Protein AF-A0A2S9KE66-F1 (afdb_monomer_lite)

Secondary structure (DSSP, 8-state):
---PPPEEEEEEE-PBPTTSSB---TTS---EEEEEESSHHHHHHHHHHHHSS-EEEEEEE-GGG---

Radius of gyration: 13.66 Å; chains: 1; bounding box: 34×20×42 Å

Structure (mmCIF, N/CA/C/O backbone):
data_AF-A0A2S9KE66-F1
#
_entry.id   AF-A0A2S9KE66-F1
#
loop_
_atom_site.group_PDB
_atom_site.id
_atom_site.type_symbol
_atom_site.label_atom_id
_atom_site.label_alt_id
_atom_site.label_comp_id
_atom_site.label_asym_id
_atom_site.label_entity_id
_atom_site.label_seq_id
_atom_site.pdbx_PDB_ins_code
_atom_site.Cartn_x
_atom_site.Cartn_y
_atom_site.Cartn_z
_atom_site.occupancy
_atom_site.B_iso_or_equiv
_atom_site.auth_seq_id
_atom_site.auth_comp_id
_atom_site.auth_asym_id
_atom_site.auth_atom_id
_atom_site.pdbx_PDB_model_num
ATOM 1 N N . MET A 1 1 ? -3.805 -10.621 -25.747 1.00 44.50 1 MET A N 1
ATOM 2 C CA . MET A 1 1 ? -3.930 -10.338 -24.302 1.00 44.50 1 MET A CA 1
ATOM 3 C C . MET A 1 1 ? -2.674 -9.570 -23.907 1.00 44.50 1 MET A C 1
ATOM 5 O O . MET A 1 1 ? -1.622 -10.183 -23.797 1.00 44.50 1 MET A O 1
ATOM 9 N N . ASN A 1 2 ? -2.728 -8.233 -23.859 1.00 49.31 2 ASN A N 1
ATOM 10 C CA . ASN A 1 2 ? -1.563 -7.424 -23.479 1.00 49.31 2 ASN A CA 1
ATOM 11 C C . ASN A 1 2 ? -1.343 -7.596 -21.977 1.00 49.31 2 ASN A C 1
ATOM 13 O O . ASN A 1 2 ? -2.027 -6.972 -21.171 1.00 49.31 2 ASN A O 1
ATOM 17 N N . VAL A 1 3 ? -0.426 -8.485 -21.608 1.00 57.69 3 VAL A N 1
ATOM 18 C CA . VAL A 1 3 ? 0.023 -8.620 -20.225 1.00 57.69 3 VAL A CA 1
ATOM 19 C C . VAL A 1 3 ? 0.911 -7.415 -19.943 1.00 57.69 3 VAL A C 1
ATOM 21 O O . VAL A 1 3 ? 2.094 -7.412 -20.274 1.00 57.69 3 VAL A O 1
ATOM 24 N N . THR A 1 4 ? 0.327 -6.345 -19.407 1.00 62.41 4 THR A N 1
ATOM 25 C CA . THR A 1 4 ? 1.112 -5.211 -18.920 1.00 62.41 4 THR A CA 1
ATOM 26 C C . THR A 1 4 ? 2.015 -5.733 -17.803 1.00 62.41 4 THR A C 1
ATOM 28 O O . THR A 1 4 ? 1.488 -6.280 -16.828 1.00 62.41 4 THR A O 1
ATOM 31 N N . PRO A 1 5 ? 3.349 -5.615 -17.917 1.00 70.00 5 PRO A N 1
ATOM 32 C CA . PRO A 1 5 ? 4.253 -6.151 -16.910 1.00 70.00 5 PRO A CA 1
ATOM 33 C C . PRO A 1 5 ? 3.946 -5.502 -15.559 1.00 70.00 5 PRO A C 1
ATOM 35 O O . PRO A 1 5 ? 3.871 -4.275 -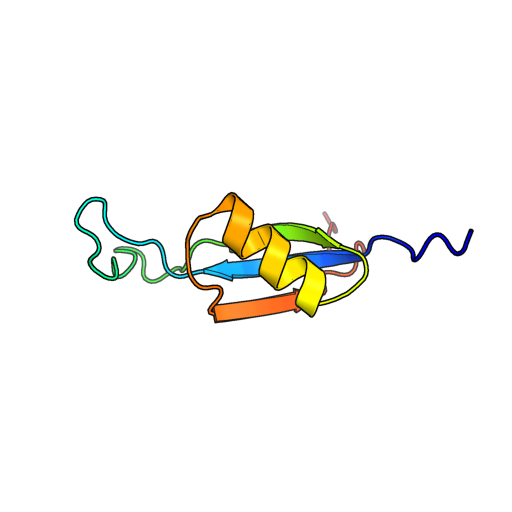15.458 1.00 70.00 5 PRO A O 1
ATOM 38 N N . ALA A 1 6 ? 3.733 -6.328 -14.534 1.00 72.75 6 ALA A N 1
ATOM 39 C CA . ALA A 1 6 ? 3.519 -5.844 -13.180 1.00 72.75 6 ALA A CA 1
ATOM 40 C C . ALA A 1 6 ? 4.831 -5.238 -12.660 1.00 72.75 6 ALA A C 1
ATOM 42 O O . ALA A 1 6 ? 5.860 -5.910 -12.617 1.00 72.75 6 ALA A O 1
ATOM 43 N N . ARG A 1 7 ? 4.791 -3.957 -12.301 1.00 83.94 7 ARG A N 1
ATOM 44 C CA . ARG A 1 7 ? 5.904 -3.194 -11.731 1.00 83.94 7 ARG A CA 1
ATOM 45 C C . ARG A 1 7 ? 5.747 -3.148 -10.216 1.00 83.94 7 ARG A C 1
ATOM 47 O O . ARG A 1 7 ? 4.623 -3.166 -9.710 1.00 83.94 7 ARG A O 1
ATOM 54 N N . SER A 1 8 ? 6.863 -3.100 -9.502 1.00 88.31 8 SER A N 1
ATOM 55 C CA . SER A 1 8 ? 6.859 -2.946 -8.050 1.00 88.31 8 SER A CA 1
ATOM 56 C C . SER A 1 8 ? 6.648 -1.475 -7.694 1.00 88.31 8 SER A C 1
ATOM 58 O O . SER A 1 8 ? 7.262 -0.583 -8.276 1.00 88.31 8 SER A O 1
ATOM 60 N N . TYR A 1 9 ? 5.761 -1.217 -6.742 1.00 90.25 9 TYR A N 1
ATOM 61 C CA . TYR A 1 9 ? 5.480 0.115 -6.221 1.00 90.25 9 TYR A CA 1
ATOM 62 C C . TYR A 1 9 ? 5.526 0.088 -4.699 1.00 90.25 9 TYR A C 1
ATOM 64 O O . TYR A 1 9 ? 4.984 -0.823 -4.075 1.00 90.25 9 TYR A O 1
ATOM 72 N N . ARG A 1 10 ? 6.153 1.100 -4.109 1.00 90.06 10 ARG A N 1
ATOM 73 C CA . ARG A 1 10 ? 6.120 1.413 -2.685 1.00 90.06 10 ARG A CA 1
ATOM 74 C C . ARG A 1 10 ? 5.023 2.427 -2.435 1.00 90.06 10 ARG A C 1
ATOM 76 O O . ARG A 1 10 ? 5.015 3.489 -3.042 1.00 90.06 10 ARG A O 1
ATOM 83 N N . CYS A 1 11 ? 4.106 2.084 -1.548 1.00 90.06 11 CYS A N 1
ATOM 84 C CA . CYS A 1 11 ? 3.031 2.961 -1.125 1.00 90.06 11 CYS A CA 1
ATOM 85 C C . CYS A 1 11 ? 3.226 3.293 0.353 1.00 90.06 11 CYS A C 1
ATOM 87 O O . CYS A 1 11 ? 3.226 2.387 1.188 1.00 90.06 11 CYS A O 1
ATOM 89 N N . THR A 1 12 ? 3.376 4.575 0.666 1.00 88.38 12 THR A N 1
ATOM 90 C CA . THR A 1 12 ? 3.424 5.087 2.039 1.00 88.38 12 THR A CA 1
ATOM 91 C C . THR A 1 12 ? 2.015 5.456 2.461 1.00 88.38 12 THR A C 1
ATOM 93 O O . THR A 1 12 ? 1.303 6.118 1.704 1.00 88.38 12 THR A O 1
ATOM 96 N N . TYR A 1 13 ? 1.582 5.021 3.639 1.00 85.00 13 TYR A N 1
ATOM 97 C CA . TYR A 1 13 ? 0.225 5.276 4.112 1.00 85.00 13 TYR A CA 1
ATOM 98 C C . TYR A 1 13 ? 0.212 5.765 5.551 1.00 85.00 13 TYR A C 1
ATOM 100 O O . TYR A 1 13 ? 1.112 5.476 6.336 1.00 85.00 13 TYR A O 1
ATOM 108 N N . HIS A 1 14 ? -0.847 6.494 5.896 1.00 77.94 14 HIS A N 1
ATOM 109 C CA . HIS A 1 14 ? -1.093 6.913 7.271 1.00 77.94 14 HIS A CA 1
ATOM 110 C C . HIS A 1 14 ? -1.864 5.815 7.997 1.00 77.94 14 HIS A C 1
ATOM 112 O O . HIS A 1 14 ? -3.021 5.569 7.632 1.00 77.94 14 HIS A O 1
ATOM 118 N N . PRO A 1 15 ? -1.269 5.137 8.993 1.00 70.62 15 PRO A N 1
ATOM 119 C CA . PRO A 1 15 ? -1.996 4.168 9.783 1.00 70.62 15 PRO A CA 1
ATOM 120 C C . PRO A 1 15 ? -3.068 4.921 10.566 1.00 70.62 15 PRO A C 1
ATOM 122 O O . PRO A 1 15 ? -2.813 5.936 11.222 1.00 70.62 15 PRO A O 1
ATOM 125 N N . ARG A 1 16 ? -4.302 4.437 10.467 1.00 65.56 16 ARG A N 1
ATOM 126 C CA . ARG A 1 16 ? -5.356 4.877 11.371 1.00 65.56 16 ARG A CA 1
ATOM 127 C C . ARG A 1 16 ? -5.220 4.094 12.665 1.00 65.56 16 ARG A C 1
ATOM 129 O O . ARG A 1 16 ? -5.068 2.875 12.643 1.00 65.56 16 ARG A O 1
ATOM 136 N N . ASP A 1 17 ? -5.278 4.813 13.773 1.00 62.47 17 ASP A N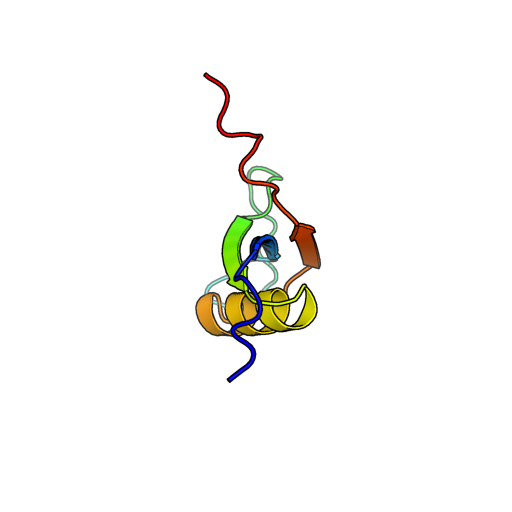 1
ATOM 137 C CA . ASP A 1 17 ? -5.450 4.236 15.096 1.00 62.47 17 ASP A CA 1
ATOM 138 C C . ASP A 1 17 ? -6.742 3.388 15.110 1.00 62.47 17 ASP A C 1
ATOM 140 O O . ASP A 1 17 ? -7.677 3.659 14.347 1.00 62.47 17 ASP A O 1
ATOM 144 N N . ALA A 1 18 ? -6.820 2.375 15.976 1.00 56.56 18 ALA A N 1
ATOM 145 C CA . ALA A 1 18 ? -8.020 1.559 16.185 1.00 56.56 18 ALA A CA 1
ATOM 146 C C . ALA A 1 18 ? -9.287 2.392 16.489 1.00 56.56 18 ALA A C 1
ATOM 148 O O . ALA A 1 18 ? -10.402 1.919 16.276 1.00 56.56 18 ALA A O 1
ATOM 149 N N . TYR A 1 19 ? -9.123 3.643 16.930 1.00 58.84 19 TYR A N 1
ATOM 150 C CA . TYR A 1 19 ? -10.193 4.612 17.169 1.00 58.84 19 TYR A CA 1
ATOM 151 C C . TYR A 1 19 ? -10.466 5.576 15.995 1.00 58.84 19 TYR A C 1
ATOM 153 O O . TYR A 1 19 ? -11.238 6.523 16.137 1.00 58.84 19 TYR A O 1
ATOM 161 N N . GLY A 1 20 ? -9.859 5.364 14.823 1.00 56.59 20 GLY A N 1
ATOM 162 C CA . GLY A 1 20 ? -10.074 6.182 13.622 1.00 56.59 20 GLY A CA 1
ATOM 163 C C . GLY A 1 20 ? -9.346 7.531 13.619 1.00 56.59 20 GLY A C 1
ATOM 164 O O . GLY A 1 20 ? -9.506 8.303 12.672 1.00 56.59 20 GLY A O 1
ATOM 165 N N . GLY A 1 21 ? -8.532 7.809 14.641 1.00 55.62 21 GLY A N 1
ATOM 166 C CA . GLY A 1 21 ? -7.613 8.944 14.657 1.00 55.62 21 GLY A CA 1
ATOM 167 C C . GLY A 1 21 ? -6.410 8.698 13.746 1.00 55.62 21 GLY A C 1
ATOM 168 O O . GLY A 1 21 ? -5.972 7.562 13.573 1.00 55.62 21 GLY A O 1
ATOM 169 N N . THR A 1 22 ? -5.864 9.754 13.144 1.00 55.94 22 THR A N 1
ATOM 170 C CA . THR A 1 22 ? -4.580 9.671 12.437 1.00 55.94 22 THR A CA 1
ATOM 171 C C . THR A 1 22 ? -3.505 9.376 13.480 1.00 55.94 22 THR A C 1
ATOM 173 O O . THR A 1 22 ? -3.175 10.257 14.276 1.00 55.94 22 THR A O 1
ATOM 176 N N . GLN A 1 23 ? -2.999 8.141 13.536 1.00 55.94 23 GLN A N 1
ATOM 177 C CA . GLN A 1 23 ? -1.928 7.813 14.467 1.00 55.94 23 GLN A CA 1
ATOM 178 C C . GLN A 1 23 ? -0.653 8.414 13.879 1.00 55.94 23 GLN A C 1
ATOM 180 O O . GLN A 1 23 ? -0.142 7.949 12.859 1.00 55.94 23 GLN A O 1
ATOM 185 N N . LEU A 1 24 ? -0.165 9.495 14.490 1.00 54.66 24 LEU A N 1
ATOM 186 C CA . LEU A 1 24 ? 1.213 9.916 14.285 1.00 54.66 24 LEU A CA 1
ATOM 187 C C . LEU A 1 24 ? 2.063 8.732 14.726 1.00 54.66 24 LEU A C 1
ATOM 189 O O . LEU A 1 24 ? 2.064 8.388 15.905 1.00 54.66 24 LEU A O 1
ATOM 193 N N . SER A 1 25 ? 2.709 8.072 13.767 1.00 53.91 25 SER A N 1
ATOM 194 C CA . SER A 1 25 ? 3.658 7.006 14.057 1.00 53.91 25 SER A CA 1
ATOM 195 C C . SER A 1 25 ? 4.612 7.533 15.130 1.00 53.91 25 SER A C 1
ATOM 197 O O . SER A 1 25 ? 5.296 8.526 14.887 1.00 53.91 25 SER A O 1
ATOM 199 N N . GLU A 1 26 ? 4.626 6.940 16.330 1.00 53.47 26 GLU A N 1
ATOM 200 C CA . GLU A 1 26 ? 5.415 7.445 17.472 1.00 53.47 26 GLU A CA 1
ATOM 201 C C . GLU A 1 26 ? 6.921 7.497 17.150 1.00 53.47 26 GLU A C 1
ATOM 203 O O . GLU A 1 26 ? 7.691 8.197 17.798 1.00 53.47 26 GLU A O 1
ATOM 208 N N . SER A 1 27 ? 7.340 6.785 16.099 1.00 59.03 27 SER A N 1
ATOM 209 C CA . SER A 1 27 ? 8.701 6.780 15.557 1.00 59.03 27 SER A CA 1
ATOM 210 C C . SER A 1 27 ? 8.963 7.837 14.471 1.00 59.03 27 SER A C 1
ATOM 212 O O . SER A 1 27 ? 10.079 7.919 13.970 1.00 59.03 27 SER A O 1
ATOM 214 N N . GLY A 1 28 ? 7.958 8.610 14.045 1.00 62.28 28 GLY A N 1
ATOM 215 C CA . GLY A 1 28 ? 8.055 9.563 12.930 1.00 62.28 28 GLY A CA 1
ATOM 216 C C . GLY A 1 28 ? 8.187 8.919 11.542 1.00 62.28 28 GLY A C 1
ATOM 217 O O . GLY A 1 28 ? 8.319 9.630 10.550 1.00 62.28 28 GLY A O 1
ATOM 218 N N . VAL A 1 29 ? 8.142 7.584 11.453 1.00 64.75 29 VAL A N 1
ATOM 219 C CA . VAL A 1 29 ? 8.256 6.831 10.196 1.00 64.75 29 VAL A CA 1
ATOM 220 C C . VAL A 1 29 ? 6.886 6.304 9.797 1.00 64.75 29 VAL A C 1
ATOM 222 O O . VAL A 1 29 ? 6.288 5.503 10.518 1.00 64.75 29 VAL A O 1
ATOM 225 N N . LEU A 1 30 ? 6.385 6.743 8.645 1.00 74.75 30 LEU A N 1
ATOM 226 C CA . LEU A 1 30 ? 5.142 6.219 8.091 1.00 74.75 30 LEU A CA 1
ATOM 227 C C . LEU A 1 30 ? 5.348 4.782 7.583 1.00 74.75 30 LEU A C 1
ATOM 229 O O . LEU A 1 30 ? 6.368 4.493 6.951 1.00 74.75 30 LEU A O 1
ATOM 233 N N . PRO A 1 31 ? 4.398 3.869 7.843 1.00 81.44 31 PRO A N 1
ATOM 234 C CA . PRO A 1 31 ? 4.450 2.522 7.316 1.00 81.44 31 PRO A CA 1
ATOM 235 C C . PRO A 1 31 ? 4.359 2.531 5.790 1.00 81.44 31 PRO A C 1
ATOM 237 O O . PRO A 1 31 ? 3.648 3.322 5.162 1.00 81.44 31 PRO A O 1
ATOM 240 N N . ILE A 1 32 ? 5.097 1.596 5.203 1.00 86.56 32 ILE A N 1
ATOM 241 C CA . ILE A 1 32 ? 5.186 1.403 3.763 1.00 86.56 32 ILE A CA 1
ATOM 242 C C . ILE A 1 32 ? 4.740 -0.009 3.405 1.00 86.56 32 ILE A C 1
ATOM 244 O O . ILE A 1 32 ? 5.030 -0.970 4.116 1.00 86.56 32 ILE A O 1
ATOM 248 N N . ILE A 1 33 ? 4.066 -0.147 2.270 1.00 87.25 33 ILE A N 1
ATOM 249 C CA . ILE A 1 33 ? 3.714 -1.438 1.682 1.00 87.25 33 ILE A CA 1
ATOM 250 C C . ILE A 1 33 ? 4.208 -1.503 0.242 1.00 87.25 33 ILE A C 1
ATOM 252 O O . ILE A 1 33 ? 4.157 -0.519 -0.496 1.00 87.25 33 ILE A O 1
ATOM 256 N N . GLN A 1 34 ? 4.697 -2.672 -0.164 1.00 90.31 34 GLN A N 1
ATOM 257 C CA . GLN A 1 34 ? 5.084 -2.935 -1.544 1.00 90.31 34 GLN A CA 1
ATOM 258 C C . GLN A 1 34 ? 3.999 -3.733 -2.254 1.00 90.31 34 GLN A C 1
ATOM 260 O O . GLN A 1 34 ? 3.599 -4.802 -1.799 1.00 90.31 34 GLN A O 1
ATOM 265 N N . VAL A 1 35 ? 3.537 -3.217 -3.389 1.00 89.19 35 VAL A N 1
ATOM 266 C CA . VAL A 1 35 ? 2.519 -3.858 -4.222 1.00 89.19 35 VAL A CA 1
ATOM 267 C C . VAL A 1 35 ? 3.017 -3.985 -5.654 1.00 89.19 35 VAL A C 1
ATOM 269 O O . VAL A 1 35 ? 3.701 -3.105 -6.176 1.00 89.19 35 VAL A O 1
ATOM 272 N N . LYS A 1 36 ? 2.665 -5.094 -6.306 1.00 88.38 36 LYS A N 1
ATOM 273 C CA . LYS A 1 36 ? 2.910 -5.286 -7.737 1.00 88.38 36 LYS A CA 1
ATOM 274 C C . LYS A 1 36 ? 1.671 -4.867 -8.508 1.00 88.38 36 LYS A C 1
ATOM 276 O O . LYS A 1 36 ? 0.600 -5.430 -8.306 1.00 88.38 36 LYS A O 1
ATOM 281 N N . ALA A 1 37 ? 1.815 -3.885 -9.386 1.00 87.50 37 ALA A N 1
ATOM 282 C CA . ALA A 1 37 ? 0.706 -3.355 -10.165 1.00 87.50 37 ALA A CA 1
ATOM 283 C C . ALA A 1 37 ? 1.161 -2.932 -11.560 1.00 87.50 37 ALA A C 1
ATOM 285 O O . ALA A 1 37 ? 2.342 -2.713 -11.809 1.00 87.50 37 ALA A O 1
ATOM 286 N N . SER A 1 38 ? 0.226 -2.796 -12.495 1.00 87.19 38 SER A N 1
ATOM 287 C CA . SER A 1 38 ? 0.559 -2.361 -13.856 1.00 87.19 38 SER A CA 1
ATOM 288 C C . SER A 1 38 ? 0.875 -0.859 -13.952 1.00 87.19 38 SER A C 1
ATOM 290 O O . SER A 1 38 ? 1.595 -0.457 -14.861 1.00 87.19 38 SER A O 1
ATOM 292 N N . SER A 1 39 ? 0.361 -0.051 -13.013 1.00 87.62 39 SER A N 1
ATOM 293 C CA . SER A 1 39 ? 0.493 1.415 -12.974 1.00 87.62 39 SER A CA 1
ATOM 294 C C . SER A 1 39 ? 0.433 1.943 -11.536 1.00 87.62 39 SER A C 1
ATOM 296 O O . SER A 1 39 ? -0.119 1.273 -10.661 1.00 87.62 39 SER A O 1
ATOM 298 N N . ALA A 1 40 ? 0.899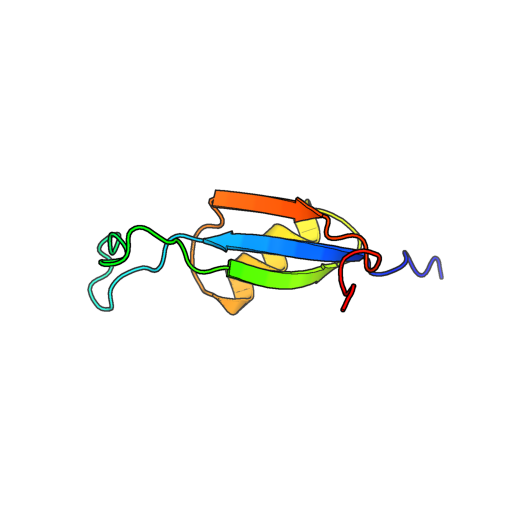 3.179 -11.312 1.00 87.25 40 ALA A N 1
ATOM 299 C CA . ALA A 1 40 ? 0.867 3.845 -10.003 1.00 87.25 40 ALA A CA 1
ATOM 300 C C . ALA A 1 40 ? -0.557 3.985 -9.432 1.00 87.25 40 ALA A C 1
ATOM 302 O O . ALA A 1 40 ? -0.784 3.679 -8.269 1.00 87.25 40 ALA A O 1
ATOM 303 N N . GLU A 1 41 ? -1.552 4.337 -10.252 1.00 90.06 41 GLU A N 1
ATOM 304 C CA . GLU A 1 41 ? -2.957 4.384 -9.808 1.00 90.06 41 GLU A CA 1
ATOM 305 C C . GLU A 1 41 ? -3.487 3.020 -9.350 1.00 90.06 41 GLU A C 1
ATOM 307 O O . GLU A 1 41 ? -4.291 2.923 -8.422 1.00 90.06 41 GLU A O 1
ATOM 312 N N . HIS A 1 42 ? -3.060 1.953 -10.026 1.00 89.50 42 HIS A N 1
ATOM 313 C CA . HIS A 1 42 ? -3.480 0.597 -9.698 1.00 89.50 42 HIS A CA 1
ATOM 314 C C . HIS A 1 42 ? -2.784 0.126 -8.414 1.00 89.50 42 HIS A C 1
ATOM 316 O O . HIS A 1 42 ? -3.422 -0.496 -7.570 1.00 89.50 42 HIS A O 1
ATOM 322 N N . ALA A 1 43 ? -1.514 0.503 -8.227 1.00 89.94 43 ALA A N 1
ATOM 323 C CA . ALA A 1 43 ? -0.787 0.313 -6.978 1.00 89.94 43 ALA A CA 1
ATOM 324 C C . ALA A 1 43 ? -1.454 1.057 -5.817 1.00 89.94 43 ALA A C 1
ATOM 326 O O . ALA A 1 43 ? -1.696 0.450 -4.782 1.00 89.94 43 ALA A O 1
ATOM 327 N N . GLN A 1 44 ? -1.835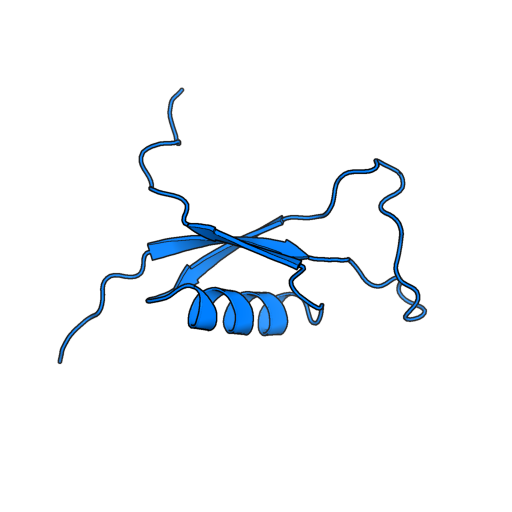 2.323 -6.006 1.00 90.62 44 GLN A N 1
ATOM 328 C CA . GLN A 1 44 ? -2.514 3.115 -4.983 1.00 90.62 44 GLN A CA 1
ATOM 329 C C . GLN A 1 44 ? -3.820 2.457 -4.533 1.00 90.62 44 GLN A C 1
ATOM 331 O O . GLN A 1 44 ? -4.063 2.307 -3.339 1.00 90.62 44 GLN A O 1
ATOM 336 N N . ARG A 1 45 ? -4.659 2.037 -5.490 1.00 90.50 45 ARG A N 1
ATOM 337 C CA . ARG A 1 45 ? -5.928 1.357 -5.193 1.00 90.50 45 ARG A CA 1
ATOM 338 C C . ARG A 1 45 ? -5.703 0.017 -4.499 1.00 90.50 45 ARG A C 1
ATOM 340 O O . ARG A 1 45 ? -6.394 -0.269 -3.528 1.00 90.50 45 ARG A O 1
ATOM 347 N N . ALA A 1 46 ? -4.741 -0.779 -4.968 1.00 90.25 46 ALA A N 1
ATOM 348 C CA . ALA A 1 46 ? -4.401 -2.053 -4.345 1.00 90.25 46 ALA A CA 1
ATOM 349 C C . ALA A 1 46 ? -3.895 -1.852 -2.911 1.00 90.25 46 ALA A C 1
ATOM 351 O O . ALA A 1 46 ? -4.390 -2.495 -1.993 1.00 90.25 46 ALA A O 1
ATOM 352 N N . ALA A 1 47 ? -2.971 -0.916 -2.699 1.00 89.94 47 ALA A N 1
ATOM 353 C CA . ALA A 1 47 ? -2.441 -0.600 -1.382 1.00 89.94 47 ALA A CA 1
ATOM 354 C C . ALA A 1 47 ? -3.538 -0.090 -0.438 1.00 89.94 47 ALA A C 1
ATOM 356 O O . ALA A 1 47 ? -3.623 -0.571 0.685 1.00 89.94 47 ALA A O 1
ATOM 357 N N . ALA A 1 48 ? -4.417 0.806 -0.898 1.00 88.19 48 ALA A N 1
ATOM 358 C CA . ALA A 1 48 ? -5.550 1.289 -0.108 1.00 88.19 48 ALA A CA 1
ATOM 359 C C . ALA A 1 48 ? -6.537 0.163 0.243 1.00 88.19 48 ALA A C 1
ATOM 361 O O . ALA A 1 48 ? -7.066 0.130 1.348 1.00 88.19 48 ALA A O 1
ATOM 362 N N . ALA A 1 49 ? -6.772 -0.778 -0.677 1.00 88.38 49 ALA A N 1
ATOM 363 C CA . ALA A 1 49 ? -7.631 -1.935 -0.433 1.00 88.38 49 ALA A CA 1
ATOM 36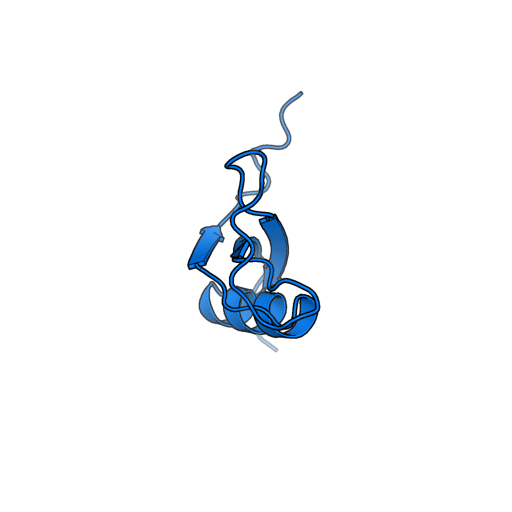4 C C . ALA A 1 49 ? -7.013 -2.932 0.562 1.00 88.38 49 ALA A C 1
ATOM 366 O O . ALA A 1 49 ? -7.743 -3.539 1.339 1.00 88.38 49 ALA A O 1
ATOM 367 N N . ILE A 1 50 ? -5.685 -3.090 0.555 1.00 87.19 50 ILE A N 1
ATOM 368 C CA . ILE A 1 50 ? -4.963 -3.976 1.480 1.00 87.19 50 ILE A CA 1
ATOM 369 C C . ILE A 1 50 ? -4.896 -3.366 2.883 1.00 87.19 50 ILE A C 1
ATOM 371 O O . ILE A 1 50 ? -5.128 -4.061 3.867 1.00 87.19 50 ILE A O 1
ATOM 375 N N . THR A 1 51 ? -4.562 -2.078 2.986 1.00 84.62 51 THR A N 1
ATOM 376 C CA . THR A 1 51 ? -4.342 -1.411 4.280 1.00 84.62 51 THR A CA 1
ATOM 377 C C . THR A 1 51 ? -5.618 -0.818 4.871 1.00 84.62 51 THR A C 1
ATOM 379 O O . THR A 1 51 ? -5.652 -0.510 6.060 1.00 84.62 51 THR A O 1
ATOM 382 N N . GLY A 1 52 ? -6.654 -0.593 4.057 1.00 85.19 52 GLY A N 1
ATOM 383 C CA . GLY A 1 52 ? -7.846 0.166 4.448 1.00 85.19 52 GLY A CA 1
ATOM 384 C C . GLY A 1 52 ? -7.563 1.646 4.740 1.00 85.19 52 GLY A C 1
ATOM 385 O O . GLY A 1 52 ? -8.429 2.349 5.264 1.00 85.19 52 GLY A O 1
ATOM 386 N N . CYS A 1 53 ? -6.355 2.124 4.430 1.00 82.12 53 CYS A N 1
ATOM 387 C CA . CYS A 1 53 ? -5.876 3.459 4.761 1.00 82.12 53 CYS A CA 1
ATOM 388 C C . CYS A 1 53 ? -5.680 4.310 3.502 1.00 82.12 53 CYS A C 1
ATOM 390 O O . CYS A 1 53 ? -5.515 3.805 2.389 1.00 82.12 53 CYS A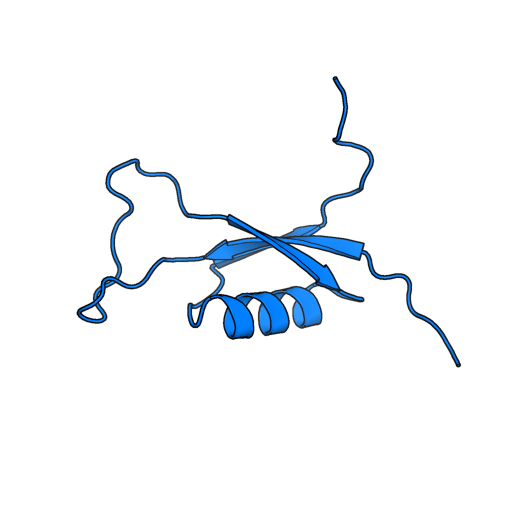 O 1
ATOM 392 N N . ALA A 1 54 ? -5.685 5.631 3.686 1.00 81.94 54 ALA A N 1
ATOM 393 C CA . ALA A 1 54 ? -5.331 6.554 2.617 1.00 81.94 54 ALA A CA 1
ATOM 394 C C . ALA A 1 54 ? -3.823 6.467 2.341 1.00 81.94 54 ALA A C 1
ATOM 396 O O . ALA A 1 54 ? -3.005 6.555 3.260 1.00 81.94 54 ALA A O 1
ATOM 397 N N . ILE A 1 55 ? -3.476 6.294 1.068 1.00 87.44 55 ILE A N 1
ATOM 398 C CA . ILE A 1 55 ? -2.092 6.299 0.600 1.00 87.44 55 ILE A CA 1
ATOM 399 C C . ILE A 1 55 ? -1.652 7.751 0.421 1.00 87.44 55 ILE A C 1
ATOM 401 O O . ILE A 1 55 ? -2.336 8.516 -0.255 1.00 87.44 55 ILE A O 1
ATOM 405 N N . GLU A 1 56 ? -0.532 8.120 1.033 1.00 86.19 56 GLU A N 1
ATOM 406 C CA . GLU A 1 56 ? 0.068 9.450 0.921 1.00 86.19 56 GLU A CA 1
ATOM 407 C C . GLU A 1 56 ? 0.922 9.571 -0.342 1.00 86.19 56 GLU A C 1
ATOM 409 O O . GLU A 1 56 ? 0.789 10.533 -1.093 1.00 86.19 56 GLU A O 1
ATOM 414 N N . SER A 1 57 ? 1.788 8.585 -0.582 1.00 87.44 57 SER A N 1
ATOM 415 C CA . SER A 1 57 ? 2.730 8.604 -1.698 1.00 87.44 57 SER A CA 1
ATOM 416 C C . SER A 1 57 ? 2.851 7.227 -2.334 1.00 87.44 57 SER A C 1
ATOM 418 O O . SER A 1 57 ? 2.790 6.207 -1.644 1.00 87.44 57 SER A O 1
ATOM 420 N N . VAL A 1 58 ? 3.017 7.207 -3.656 1.00 90.75 58 VAL A N 1
ATOM 421 C CA . VAL A 1 58 ? 3.243 5.999 -4.451 1.00 90.75 58 VAL A CA 1
ATOM 422 C C . VAL A 1 58 ? 4.483 6.200 -5.298 1.00 90.75 58 VAL A C 1
ATOM 424 O O . VAL A 1 58 ? 4.474 6.946 -6.276 1.00 90.75 58 VAL A O 1
ATOM 427 N N . GLU A 1 59 ? 5.537 5.481 -4.952 1.00 90.75 59 GLU A N 1
ATOM 428 C CA . GLU A 1 59 ? 6.807 5.506 -5.658 1.00 90.75 59 GLU A CA 1
ATOM 429 C C . GLU A 1 59 ? 7.011 4.190 -6.392 1.00 90.75 59 GLU A C 1
ATOM 431 O O . GLU A 1 59 ? 6.730 3.107 -5.876 1.00 90.75 59 GLU A O 1
ATOM 436 N N . ARG A 1 60 ? 7.493 4.254 -7.630 1.00 87.69 60 ARG A N 1
ATOM 437 C CA . ARG A 1 60 ? 7.858 3.042 -8.356 1.00 87.69 60 ARG A CA 1
ATOM 438 C C . ARG A 1 60 ? 9.198 2.547 -7.830 1.00 87.69 60 ARG A C 1
ATOM 440 O O . ARG A 1 60 ? 10.162 3.299 -7.814 1.00 87.69 60 ARG A O 1
ATOM 447 N N . VAL A 1 61 ? 9.250 1.275 -7.456 1.00 85.94 61 VAL A N 1
ATOM 448 C CA . VAL A 1 61 ? 10.498 0.600 -7.113 1.00 85.94 61 VAL A CA 1
ATOM 449 C C . VAL A 1 61 ? 10.926 -0.193 -8.329 1.00 85.94 61 VAL A C 1
ATOM 451 O O . VAL A 1 61 ? 10.251 -1.138 -8.744 1.00 85.94 61 VAL A O 1
ATOM 454 N N . ASP A 1 62 ? 12.031 0.211 -8.929 1.00 74.88 62 ASP A N 1
ATOM 455 C CA . ASP A 1 62 ? 12.713 -0.641 -9.881 1.00 74.88 62 ASP A CA 1
ATOM 456 C C . ASP A 1 62 ? 13.446 -1.734 -9.091 1.00 74.88 62 ASP A C 1
ATOM 458 O O . ASP A 1 62 ? 14.102 -1.463 -8.089 1.00 74.88 62 ASP A O 1
ATOM 462 N N . ASP A 1 63 ? 13.310 -2.986 -9.530 1.00 58.41 63 ASP A N 1
ATOM 463 C CA . ASP A 1 63 ? 13.897 -4.188 -8.903 1.00 58.41 63 ASP A CA 1
ATOM 464 C C . ASP A 1 63 ? 15.445 -4.150 -8.842 1.00 58.41 63 ASP A C 1
ATOM 466 O O . ASP A 1 63 ? 16.085 -5.072 -8.356 1.00 58.41 63 ASP A O 1
ATOM 470 N N . ALA A 1 64 ? 16.059 -3.065 -9.324 1.00 54.22 64 ALA A N 1
ATOM 471 C CA . ALA A 1 64 ? 17.491 -2.806 -9.274 1.00 54.22 64 ALA A CA 1
ATOM 472 C C . ALA A 1 64 ? 18.013 -2.429 -7.871 1.00 54.22 64 ALA A C 1
ATOM 474 O O . ALA A 1 64 ? 19.222 -2.414 -7.675 1.00 54.22 64 ALA A O 1
ATOM 475 N N . GLU A 1 65 ? 17.138 -2.169 -6.895 1.00 51.03 65 GLU A N 1
ATOM 476 C CA . GLU A 1 65 ? 17.518 -1.786 -5.522 1.00 51.03 65 GLU A CA 1
ATOM 477 C C . GLU A 1 65 ? 17.281 -2.932 -4.512 1.00 51.03 65 GLU A C 1
ATOM 479 O O . GLU A 1 65 ? 16.814 -2.725 -3.393 1.00 51.03 65 GLU A O 1
ATOM 484 N N . VAL A 1 66 ? 17.603 -4.167 -4.908 1.00 50.31 66 VAL A N 1
ATOM 485 C CA . VAL A 1 66 ? 18.001 -5.242 -3.976 1.00 50.31 66 VAL A CA 1
ATOM 486 C C . VAL A 1 66 ? 19.496 -5.488 -4.171 1.00 50.31 66 VAL A C 1
ATOM 488 O O . VAL A 1 66 ? 19.941 -6.549 -4.601 1.00 50.31 66 VAL A O 1
ATOM 491 N N . VAL A 1 67 ? 20.288 -4.443 -3.931 1.00 41.81 67 VAL A N 1
ATOM 492 C CA . VAL A 1 67 ? 21.744 -4.552 -3.874 1.00 41.81 67 VAL A CA 1
ATOM 493 C C . VAL A 1 67 ? 22.192 -4.712 -2.422 1.00 41.81 67 VAL A C 1
ATOM 495 O O . VAL A 1 67 ? 22.075 -3.781 -1.632 1.00 41.81 67 VAL A O 1
ATOM 498 N N . ALA A 1 68 ? 22.754 -5.901 -2.176 1.00 38.44 68 ALA A N 1
ATOM 499 C CA . ALA A 1 68 ? 23.674 -6.306 -1.105 1.00 38.44 68 ALA A CA 1
ATOM 500 C C . ALA A 1 68 ? 23.110 -6.528 0.310 1.00 38.44 68 ALA A C 1
ATOM 502 O O . ALA A 1 68 ? 22.708 -5.559 0.987 1.00 38.44 68 ALA A O 1
#

pLDDT: mean 74.97, std 15.79, range [38.44, 90.75]

Foldseek 3Di:
DPPQFFFKKKWFFQQQDPVRHRDCPPVNDTDIDIDTHSDQVRVQVVVCVVRVTHTPDIGTDDPPPPDD

Sequence (68 aa):
MNVTPARSYRCTYHPRDAYGGTQLSESGVLPIIQVKASSAEHAQRAAAAITGCAIESVERVDDAEVVA

Organism: NCBI:txid86180